Protein AF-A0A4U2ZSR3-F1 (afdb_monomer)

Sequence (42 aa):
MKLIIAEKPDQGLALVSQFKYRRKDGYLEVEANELFPNGAYC

Foldseek 3Di:
DAEDDDPDPVVLCVVQVVADWDDDVPWIWGDADPVRNPTYID

Radius of gyration: 9.33 Å; Cα contacts (8 Å, |Δi|>4): 68; chains: 1; bounding box: 20×17×22 Å

pLDDT: mean 95.75, std 2.71, range [79.81, 97.56]

Solvent-accessible surface area (backbone atoms only — not comparable to full-atom values): 2569 Å² total; per-residue (Å²): 120,47,80,53,86,56,100,44,74,68,55,35,50,60,70,46,65,86,51,64,64,44,86,53,93,96,41,35,39,36,56,62,40,95,92,30,77,71,12,35,40,59

Nearest PDB structures (foldseek):
  4ybb-assembly2_C5  TM=5.280E-01  e=1.696E+00  Escherichia coli K-12
  6i7v-assembly1_C5  TM=4.806E-01  e=2.718E+00  Escherichia coli
  3g12-assembly1_A  TM=5.012E-01  e=3.808E+00  Bdellovibrio bacteriovorus HD100

Structure (mmCIF, N/CA/C/O backbone):
data_AF-A0A4U2ZSR3-F1
#
_entry.id   AF-A0A4U2ZSR3-F1
#
loop_
_atom_site.group_PDB
_atom_site.id
_atom_site.type_symbol
_atom_site.label_atom_id
_atom_site.label_alt_id
_atom_site.label_comp_id
_atom_site.label_asym_id
_atom_site.label_entity_id
_atom_site.label_seq_id
_atom_site.pdbx_PDB_ins_code
_atom_site.Cartn_x
_atom_site.Cartn_y
_atom_site.Cartn_z
_atom_site.occupancy
_atom_site.B_iso_or_equiv
_atom_site.auth_seq_id
_atom_site.auth_comp_id
_atom_site.auth_asym_id
_atom_site.auth_atom_id
_atom_site.pdbx_PDB_model_num
ATOM 1 N N . MET A 1 1 ? -14.154 -1.617 -0.240 1.00 79.81 1 MET A N 1
ATOM 2 C CA . MET A 1 1 ? -12.751 -1.756 -0.678 1.00 79.81 1 MET A CA 1
ATOM 3 C C . MET A 1 1 ? -12.422 -0.630 -1.647 1.00 79.81 1 MET A C 1
ATOM 5 O O . MET A 1 1 ? -13.257 -0.362 -2.507 1.00 79.81 1 MET A O 1
ATOM 9 N N . LYS A 1 2 ? -11.284 0.054 -1.503 1.00 93.38 2 LYS A N 1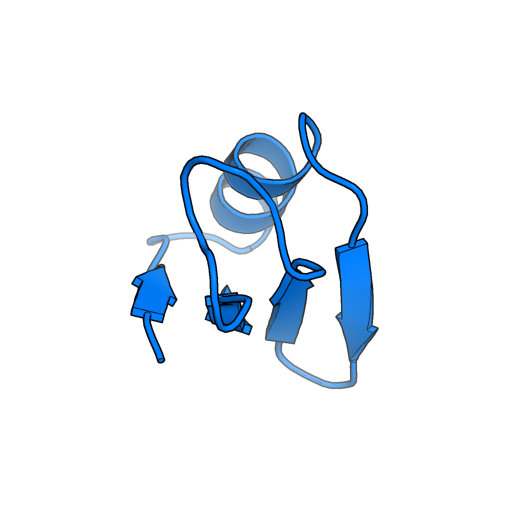
ATOM 10 C CA . LYS A 1 2 ? -10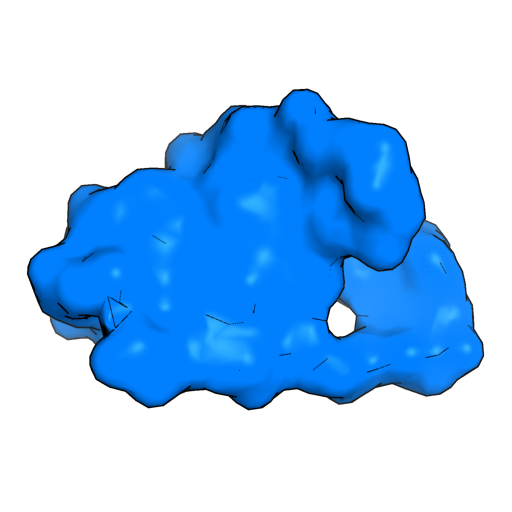.834 1.087 -2.455 1.00 93.38 2 LYS A CA 1
ATOM 11 C C . LYS A 1 2 ? -9.587 0.604 -3.198 1.00 93.38 2 LYS A C 1
ATOM 13 O O . LYS A 1 2 ? -8.791 -0.133 -2.626 1.00 93.38 2 LYS A O 1
ATOM 18 N N . LEU A 1 3 ? -9.453 1.021 -4.454 1.00 95.44 3 LEU A N 1
ATOM 19 C CA . LEU A 1 3 ? -8.282 0.786 -5.290 1.00 95.44 3 LEU A CA 1
ATOM 20 C C . LEU A 1 3 ? -7.697 2.147 -5.667 1.00 95.44 3 LEU A C 1
ATOM 22 O O . LEU A 1 3 ? -8.413 3.010 -6.17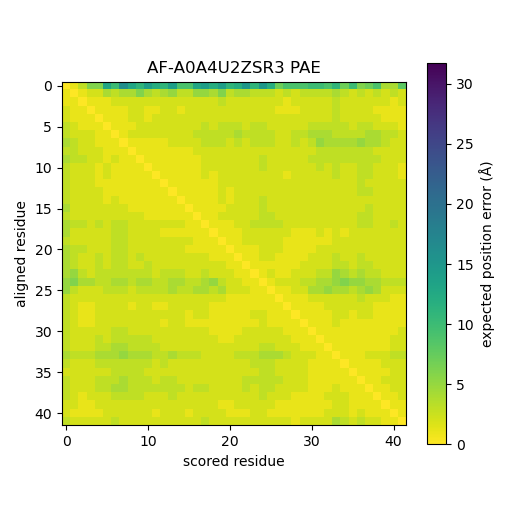8 1.00 95.44 3 LEU A O 1
ATOM 26 N N . ILE A 1 4 ? -6.423 2.334 -5.368 1.00 95.50 4 ILE A N 1
ATOM 27 C CA . ILE A 1 4 ? -5.609 3.483 -5.730 1.00 95.50 4 ILE A CA 1
ATOM 28 C C . ILE A 1 4 ? -4.785 3.028 -6.935 1.00 95.50 4 ILE A C 1
ATOM 30 O O . ILE A 1 4 ? -4.223 1.942 -6.916 1.00 95.50 4 ILE A O 1
ATOM 34 N N . ILE A 1 5 ? -4.758 3.819 -8.005 1.00 96.25 5 ILE A N 1
ATOM 35 C CA . ILE A 1 5 ? -3.961 3.514 -9.196 1.00 96.25 5 ILE A CA 1
ATOM 36 C C . ILE A 1 5 ? -3.008 4.678 -9.407 1.00 96.25 5 ILE A C 1
ATOM 38 O O . ILE A 1 5 ? -3.440 5.825 -9.524 1.00 96.25 5 ILE A O 1
ATOM 42 N N . ALA A 1 6 ? -1.719 4.369 -9.447 1.00 95.88 6 ALA A N 1
ATOM 43 C CA . ALA A 1 6 ? -0.670 5.317 -9.776 1.00 95.88 6 ALA A CA 1
ATOM 44 C C . ALA A 1 6 ? -0.078 4.983 -11.149 1.00 95.88 6 ALA A C 1
ATOM 46 O O . ALA A 1 6 ? -0.016 3.821 -11.543 1.00 95.88 6 ALA A O 1
ATOM 47 N N . GLU A 1 7 ? 0.390 6.001 -11.870 1.00 96.88 7 GLU A N 1
ATOM 48 C CA . GLU A 1 7 ? 1.040 5.808 -13.173 1.00 96.88 7 GLU A CA 1
ATOM 49 C C . GLU A 1 7 ? 2.387 5.084 -13.022 1.00 96.88 7 GLU A C 1
ATOM 51 O O . GLU A 1 7 ? 2.825 4.360 -13.917 1.00 96.88 7 GLU A O 1
ATOM 56 N N . LYS A 1 8 ? 3.058 5.280 -11.879 1.00 96.94 8 LYS A N 1
ATOM 57 C CA . LYS A 1 8 ? 4.381 4.722 -11.584 1.00 96.94 8 LYS A CA 1
ATOM 58 C C . LYS A 1 8 ? 4.435 4.136 -10.169 1.00 96.94 8 LYS A C 1
ATOM 60 O O . LYS A 1 8 ? 3.811 4.694 -9.265 1.00 96.94 8 LYS A O 1
ATOM 65 N N . PRO A 1 9 ? 5.253 3.093 -9.929 1.00 95.50 9 PRO A N 1
ATOM 66 C CA . PRO A 1 9 ? 5.383 2.475 -8.606 1.00 95.50 9 PRO A CA 1
ATOM 67 C C . PRO A 1 9 ? 5.781 3.456 -7.495 1.00 95.50 9 PRO A C 1
ATOM 69 O O . PRO A 1 9 ? 5.248 3.400 -6.391 1.00 95.50 9 PRO A O 1
ATOM 72 N N . ASP A 1 10 ? 6.685 4.390 -7.798 1.00 96.50 10 ASP A N 1
ATOM 73 C CA . ASP A 1 10 ? 7.187 5.370 -6.827 1.00 96.50 10 ASP A CA 1
ATOM 74 C C . ASP A 1 10 ? 6.091 6.349 -6.369 1.00 96.50 10 ASP A C 1
ATOM 76 O O . ASP A 1 10 ? 5.985 6.684 -5.191 1.00 96.50 10 ASP A O 1
ATOM 80 N N . GLN A 1 11 ? 5.187 6.719 -7.285 1.00 96.81 11 GLN A N 1
ATOM 81 C CA . GLN A 1 11 ? 4.014 7.531 -6.958 1.00 96.81 11 GLN A CA 1
ATOM 82 C C . GLN A 1 11 ? 3.044 6.770 -6.049 1.00 96.81 11 GLN A C 1
ATOM 84 O O . GLN A 1 11 ? 2.544 7.347 -5.086 1.00 96.81 11 GLN A O 1
ATOM 89 N N . GLY A 1 12 ? 2.809 5.480 -6.316 1.00 96.44 12 GLY A N 1
ATOM 90 C CA . GLY A 1 12 ? 1.993 4.629 -5.444 1.00 96.44 12 GLY A CA 1
ATOM 91 C C . GLY A 1 12 ? 2.569 4.555 -4.029 1.00 96.44 12 GLY A C 1
ATOM 92 O O . GLY A 1 12 ? 1.854 4.759 -3.048 1.00 96.44 12 GLY A O 1
ATOM 93 N N . LEU A 1 13 ? 3.889 4.379 -3.919 1.00 96.38 13 LEU A N 1
ATOM 94 C CA . LEU A 1 13 ? 4.589 4.377 -2.636 1.00 96.38 13 LEU A CA 1
ATOM 95 C C . LEU A 1 13 ? 4.452 5.718 -1.896 1.00 96.38 13 LEU A C 1
ATOM 97 O O . LEU A 1 13 ? 4.167 5.727 -0.697 1.00 96.38 13 LEU A O 1
ATOM 101 N N . ALA A 1 14 ? 4.615 6.839 -2.603 1.00 97.25 14 ALA A N 1
ATOM 102 C CA . ALA A 1 14 ? 4.451 8.173 -2.033 1.00 97.25 14 ALA A CA 1
ATOM 103 C C . ALA A 1 14 ? 3.026 8.388 -1.493 1.00 97.25 14 ALA A C 1
ATOM 105 O O . ALA A 1 14 ? 2.869 8.854 -0.362 1.00 97.25 14 ALA A O 1
ATOM 106 N N . LEU A 1 15 ? 2.000 7.977 -2.248 1.00 95.62 15 LEU A N 1
ATOM 107 C CA . LEU A 1 15 ? 0.592 8.088 -1.847 1.00 95.62 15 LEU A CA 1
ATOM 108 C C . LEU A 1 15 ? 0.282 7.307 -0.566 1.00 95.62 15 LEU A C 1
ATOM 110 O O . LEU A 1 15 ? -0.426 7.823 0.303 1.00 95.62 15 LEU A O 1
ATOM 114 N N . VAL A 1 16 ? 0.814 6.088 -0.426 1.00 96.56 16 VAL A N 1
ATOM 115 C CA . VAL A 1 16 ? 0.526 5.245 0.745 1.00 96.56 16 VAL A CA 1
ATOM 116 C C . VAL A 1 16 ? 1.427 5.514 1.951 1.00 96.56 16 VAL A C 1
ATOM 118 O O . VAL A 1 16 ? 1.100 5.068 3.048 1.00 96.56 16 VAL A O 1
ATOM 121 N N . SER A 1 17 ? 2.532 6.252 1.782 1.00 96.62 17 SER A N 1
ATOM 122 C CA . SER A 1 17 ? 3.549 6.484 2.827 1.00 96.62 17 SER A CA 1
ATOM 123 C C . SER A 1 17 ? 3.020 7.144 4.108 1.00 96.62 17 SER A C 1
ATOM 125 O O . SER A 1 17 ? 3.589 6.951 5.180 1.00 96.62 17 SER A O 1
ATOM 127 N N . GLN A 1 18 ? 1.914 7.881 4.000 1.00 95.94 18 GLN A N 1
ATOM 128 C CA . GLN A 1 18 ? 1.217 8.535 5.112 1.00 95.94 18 GLN A CA 1
ATOM 129 C C . GLN A 1 18 ? 0.309 7.594 5.925 1.00 95.94 18 GLN A C 1
ATOM 131 O O . GLN A 1 18 ? -0.210 7.985 6.969 1.00 95.94 18 GLN A O 1
ATOM 136 N N . PHE A 1 19 ? 0.099 6.361 5.460 1.00 96.19 19 PHE A N 1
ATOM 137 C CA . PHE A 1 19 ? -0.725 5.356 6.126 1.00 96.19 19 PHE A CA 1
ATOM 138 C C . PHE A 1 19 ? 0.131 4.212 6.669 1.00 96.19 19 PHE A C 1
ATOM 140 O O . PHE A 1 19 ? 1.285 4.028 6.287 1.00 96.19 19 PHE A O 1
ATOM 147 N N . LYS A 1 20 ? -0.457 3.377 7.531 1.00 97.56 20 LYS A N 1
ATOM 148 C CA . LYS A 1 20 ? 0.113 2.053 7.789 1.00 97.56 20 LYS A CA 1
ATOM 149 C C . LYS A 1 20 ? -0.204 1.150 6.602 1.00 97.56 20 LYS A C 1
ATOM 151 O O . LYS A 1 20 ? -1.373 0.965 6.262 1.00 97.56 20 LYS A O 1
ATOM 156 N N . TYR A 1 21 ? 0.832 0.618 5.963 1.00 97.00 21 TYR A N 1
ATOM 157 C CA . TYR A 1 21 ? 0.689 -0.236 4.791 1.00 97.00 21 TYR A CA 1
ATOM 158 C C . TYR A 1 21 ? 1.639 -1.433 4.838 1.00 97.00 21 TYR A C 1
ATOM 160 O O . TYR A 1 21 ? 2.672 -1.423 5.511 1.00 97.00 21 TYR A O 1
ATOM 168 N N . ARG A 1 22 ? 1.286 -2.475 4.087 1.00 96.94 22 ARG A N 1
ATOM 169 C CA . ARG A 1 22 ? 2.085 -3.682 3.875 1.00 96.94 22 ARG A CA 1
ATOM 170 C C . ARG A 1 22 ? 2.451 -3.801 2.404 1.00 96.94 22 ARG A C 1
ATOM 172 O O . ARG A 1 22 ? 1.603 -3.633 1.532 1.00 96.94 22 ARG A O 1
ATOM 179 N N . ARG A 1 23 ? 3.715 -4.123 2.130 1.00 96.06 23 ARG A N 1
ATOM 180 C CA . ARG A 1 23 ? 4.163 -4.465 0.777 1.00 96.06 23 ARG A CA 1
ATOM 181 C C . ARG A 1 23 ? 3.732 -5.891 0.448 1.00 96.06 23 ARG A C 1
ATOM 183 O O . ARG A 1 23 ? 3.918 -6.795 1.267 1.00 96.06 23 ARG A O 1
ATOM 190 N N . LYS A 1 24 ? 3.162 -6.077 -0.735 1.00 95.81 24 LYS A N 1
ATOM 191 C CA .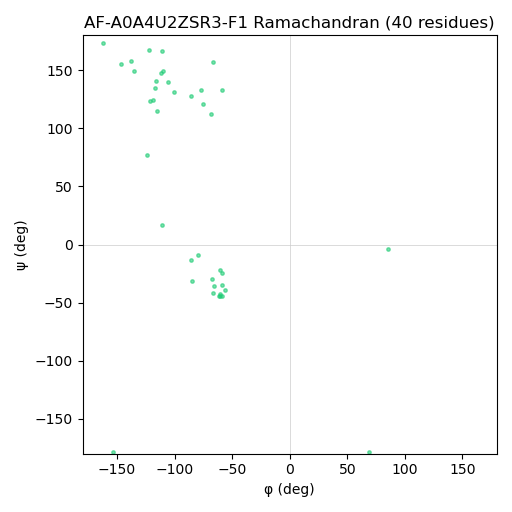 LYS A 1 24 ? 2.831 -7.374 -1.325 1.00 95.81 24 LYS A CA 1
ATOM 192 C C . LYS A 1 24 ? 3.543 -7.492 -2.667 1.00 95.81 24 LYS A C 1
ATOM 194 O O . LYS A 1 24 ? 4.099 -6.520 -3.176 1.00 95.81 24 LYS A O 1
ATOM 199 N N . ASP A 1 25 ? 3.560 -8.697 -3.214 1.00 94.44 25 ASP A N 1
ATOM 200 C CA . ASP A 1 25 ? 4.112 -8.910 -4.544 1.00 94.44 25 ASP A CA 1
ATOM 201 C C . ASP A 1 25 ? 3.190 -8.239 -5.575 1.00 94.44 25 ASP A C 1
ATOM 203 O O . ASP A 1 25 ? 2.024 -8.608 -5.709 1.00 94.44 25 ASP A O 1
ATO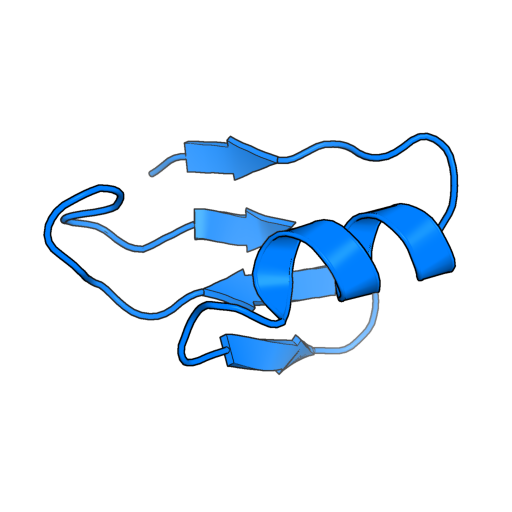M 207 N N . GLY A 1 26 ? 3.683 -7.177 -6.218 1.00 92.81 26 GLY A N 1
ATOM 208 C CA . GLY A 1 26 ? 2.960 -6.434 -7.254 1.00 92.81 26 GLY A CA 1
ATOM 209 C C . GLY A 1 26 ? 2.001 -5.328 -6.789 1.00 92.81 26 GLY A C 1
ATOM 210 O O . GLY A 1 26 ? 1.459 -4.646 -7.653 1.00 92.81 26 GLY A O 1
ATOM 211 N N . TYR A 1 27 ? 1.793 -5.113 -5.481 1.00 95.81 27 TYR A N 1
ATOM 212 C CA . TYR A 1 27 ? 0.924 -4.040 -4.959 1.00 95.81 27 TYR A CA 1
ATOM 213 C C . TYR A 1 27 ? 1.188 -3.718 -3.474 1.00 95.81 27 TYR A C 1
ATOM 215 O O . TYR A 1 27 ? 1.951 -4.398 -2.779 1.00 95.81 27 TYR A O 1
ATOM 223 N N . LEU A 1 28 ? 0.542 -2.672 -2.965 1.00 97.25 28 LEU A N 1
ATOM 224 C CA . LEU A 1 28 ? 0.580 -2.215 -1.578 1.00 97.25 28 LEU A CA 1
ATOM 225 C C . LEU A 1 28 ? -0.813 -2.346 -0.948 1.00 97.25 28 LEU A C 1
ATOM 227 O O . LEU A 1 28 ? -1.831 -2.067 -1.576 1.00 97.25 28 LEU A O 1
ATOM 231 N N . GLU A 1 29 ? -0.868 -2.759 0.314 1.00 97.56 29 GLU A N 1
ATOM 232 C CA . GLU A 1 29 ? -2.115 -2.884 1.074 1.00 97.56 29 GLU A CA 1
ATOM 233 C C . GLU A 1 29 ? -2.116 -1.892 2.237 1.00 97.56 29 GLU A C 1
ATOM 235 O O . GLU A 1 29 ? -1.304 -2.004 3.155 1.00 97.56 29 GLU A O 1
ATOM 240 N N . VAL A 1 30 ? -3.024 -0.922 2.198 1.00 97.50 30 VAL A N 1
ATOM 241 C CA . VAL A 1 30 ? -3.256 0.071 3.250 1.00 97.50 30 VAL A CA 1
ATOM 242 C C . VAL A 1 30 ? -4.213 -0.509 4.289 1.00 97.50 30 VAL A C 1
ATOM 244 O O . VAL A 1 30 ? -5.306 -0.969 3.947 1.00 97.50 30 VAL A O 1
ATOM 247 N N . GLU A 1 31 ? -3.820 -0.461 5.562 1.00 97.25 31 GLU A N 1
ATOM 248 C CA . GLU A 1 31 ? -4.654 -0.918 6.676 1.00 97.25 31 GLU A CA 1
ATOM 249 C C . GLU A 1 31 ? -5.899 -0.037 6.865 1.00 97.25 31 GLU A C 1
ATOM 251 O O . GLU A 1 31 ? -5.925 1.135 6.478 1.00 97.25 31 GLU A O 1
ATOM 256 N N . ALA A 1 32 ? -6.939 -0.600 7.489 1.00 96.69 32 ALA A N 1
ATOM 257 C CA . ALA A 1 32 ? -8.172 0.125 7.761 1.00 96.69 32 ALA A CA 1
ATOM 258 C C . ALA A 1 32 ? -7.923 1.375 8.625 1.00 96.69 32 ALA A C 1
ATOM 260 O O . ALA A 1 32 ? -7.220 1.320 9.634 1.00 96.69 32 ALA A O 1
ATOM 261 N N . ASN A 1 33 ? -8.500 2.503 8.217 1.00 95.12 33 ASN A N 1
ATOM 262 C CA . ASN A 1 33 ? -8.381 3.797 8.888 1.00 95.12 33 ASN A CA 1
ATOM 263 C C . ASN A 1 33 ? -9.603 4.685 8.591 1.00 95.12 33 ASN A C 1
ATOM 265 O O . ASN A 1 33 ? -10.514 4.265 7.882 1.00 95.12 33 ASN A O 1
ATOM 269 N N . GLU A 1 34 ? -9.628 5.912 9.115 1.00 95.88 34 GLU A N 1
ATOM 270 C CA . GLU A 1 34 ? -10.761 6.840 8.950 1.00 95.88 34 GLU A CA 1
ATOM 271 C C . GLU A 1 34 ? -11.090 7.162 7.479 1.00 95.88 34 GLU A C 1
ATOM 273 O O . GLU A 1 34 ? -12.263 7.287 7.132 1.00 95.88 34 GLU A O 1
ATOM 278 N N . LEU A 1 35 ? -10.085 7.236 6.596 1.00 94.75 35 LEU A N 1
ATOM 279 C CA . LEU A 1 35 ? -10.279 7.484 5.158 1.00 94.75 35 LEU A CA 1
ATOM 280 C C . LEU A 1 35 ? -10.586 6.200 4.379 1.00 94.75 35 LEU A C 1
ATOM 28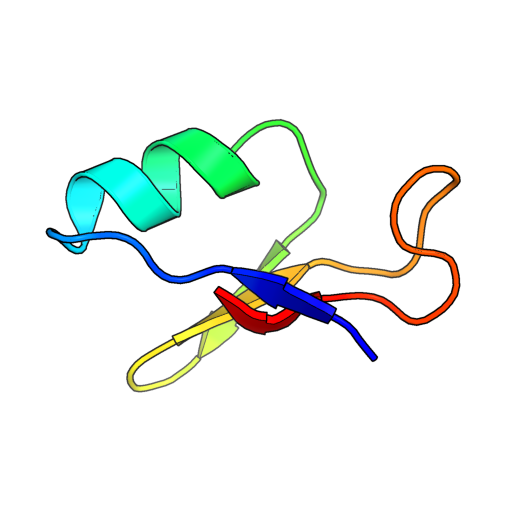2 O O . LEU A 1 35 ? -11.331 6.214 3.395 1.00 94.75 35 LEU A O 1
ATOM 286 N N . PHE A 1 36 ? -10.037 5.075 4.835 1.00 95.06 36 PHE A N 1
ATOM 287 C CA . PHE A 1 36 ? -10.235 3.756 4.250 1.00 95.06 36 PHE A CA 1
ATOM 288 C C . PHE A 1 36 ? -10.764 2.773 5.304 1.00 95.06 36 PHE A C 1
ATOM 290 O O . PHE A 1 36 ? -10.007 1.920 5.764 1.00 95.06 36 PHE A O 1
ATOM 297 N N . PRO A 1 37 ? -12.063 2.812 5.673 1.00 96.00 37 PRO A N 1
ATOM 298 C CA . PRO A 1 37 ? -12.601 1.972 6.754 1.00 96.00 37 PRO A CA 1
ATOM 299 C C . PRO A 1 37 ? -12.468 0.466 6.505 1.00 96.00 37 PRO A C 1
ATOM 301 O O . PRO A 1 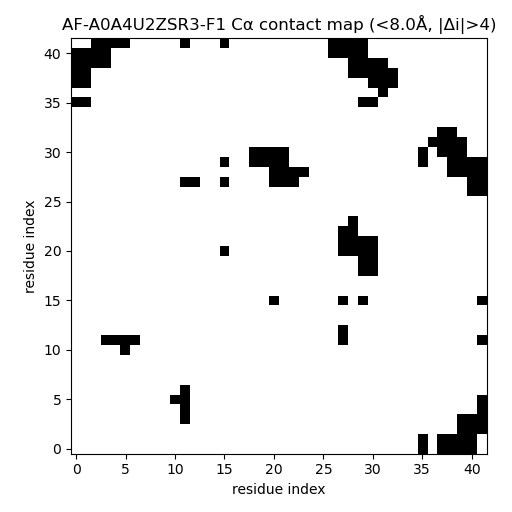37 ? -12.482 -0.331 7.431 1.00 96.00 37 PRO A O 1
ATOM 304 N N . ASN A 1 38 ? -12.328 0.080 5.236 1.00 96.38 38 ASN A N 1
ATOM 305 C CA . ASN A 1 38 ? -12.138 -1.301 4.796 1.00 96.38 38 ASN A CA 1
ATOM 306 C C . ASN A 1 38 ?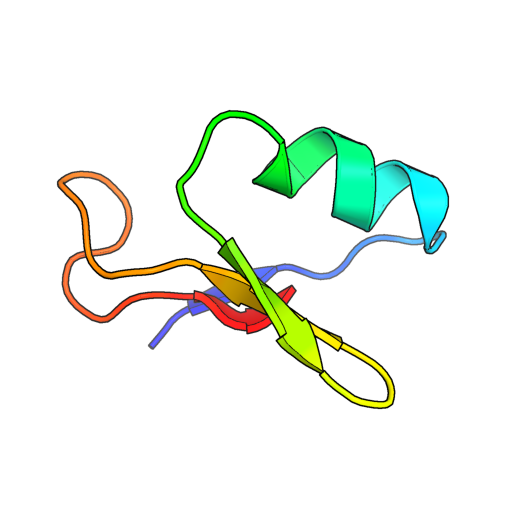 -10.725 -1.541 4.229 1.00 96.38 38 ASN A C 1
ATOM 308 O O . ASN A 1 38 ? -10.532 -2.486 3.471 1.00 96.38 38 ASN A O 1
ATOM 312 N N . GLY A 1 39 ? -9.773 -0.644 4.504 1.00 96.44 39 GLY A N 1
ATOM 313 C CA . GLY A 1 39 ? -8.465 -0.615 3.852 1.00 96.44 39 GLY A CA 1
ATOM 314 C C . GLY A 1 39 ? -8.527 -0.219 2.372 1.00 96.44 39 GLY A C 1
ATOM 315 O O . GLY A 1 39 ? -9.592 0.096 1.813 1.00 96.44 39 GLY A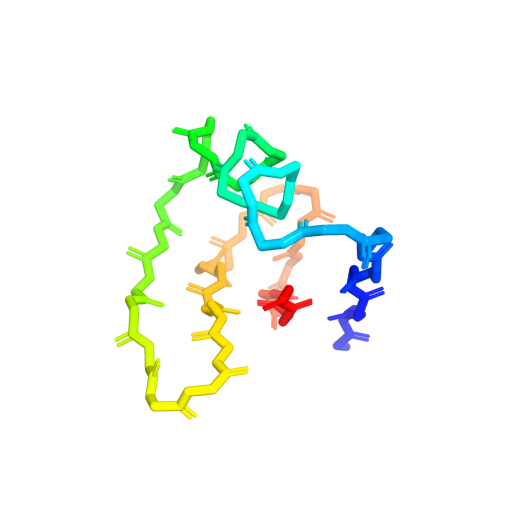 O 1
ATOM 316 N N . ALA A 1 40 ? -7.358 -0.217 1.737 1.00 97.44 40 ALA A N 1
ATOM 317 C CA . ALA A 1 40 ? -7.211 0.056 0.312 1.00 97.44 40 ALA A CA 1
ATOM 318 C C . ALA A 1 40 ? -6.061 -0.744 -0.304 1.00 97.44 40 ALA A C 1
ATOM 320 O O . ALA A 1 40 ? -5.103 -1.098 0.377 1.00 97.44 40 ALA A O 1
ATOM 321 N N . TYR A 1 41 ? -6.151 -0.982 -1.607 1.00 97.38 41 TYR A N 1
ATOM 322 C CA . TYR A 1 41 ? -5.058 -1.507 -2.419 1.00 97.38 41 TYR A CA 1
ATOM 323 C C . TYR A 1 41 ? -4.488 -0.379 -3.267 1.00 97.38 41 TYR A C 1
ATOM 325 O O . TYR A 1 41 ? -5.261 0.445 -3.754 1.00 97.38 41 TYR A O 1
ATOM 333 N N . CYS A 1 42 ? -3.172 -0.328 -3.421 1.00 94.44 42 CYS A N 1
ATOM 334 C CA . CYS A 1 42 ? -2.470 0.643 -4.255 1.00 94.44 42 CYS A CA 1
ATOM 335 C C . CYS A 1 42 ? -1.445 -0.046 -5.148 1.00 94.44 42 CYS A C 1
ATOM 337 O O . CYS A 1 42 ? -0.808 -1.005 -4.662 1.00 94.44 42 CYS A O 1
#

Organism: NCBI:txid1890302

Mean predicted aligned error: 2.17 Å

Secondary structure (DSSP, 8-state):
-EE---SSHHHHHHHHTTS-EEEETTEEEEPP-SS-TT-EE-